Protein AF-A0A3D1GSP2-F1 (afdb_monomer)

Mean predicted aligned error: 6.71 Å

Solvent-accessible surface area (backbone atoms only — not comparable to full-atom values): 8856 Å² total; per-residue (Å²): 108,72,69,61,50,54,49,51,54,48,45,55,70,42,39,66,72,27,74,48,45,24,39,15,31,33,3,26,5,36,16,26,50,73,68,52,8,47,51,33,2,47,43,27,21,71,53,54,56,88,90,63,70,50,90,50,67,70,55,30,52,48,22,52,50,48,29,52,54,52,27,68,74,47,31,8,50,49,32,40,84,40,54,52,24,37,74,33,40,31,66,33,78,42,79,47,59,94,93,47,80,35,73,31,82,30,73,30,32,59,79,67,86,79,85,37,72,48,77,45,97,89,69,51,74,46,79,43,92,72,62,76,67,84,38,72,78,73,70,52,91,63,93,69,86,76,78,77,70,75,68,64,72,80,75,80,131

pLDDT: mean 87.13, std 13.14, range [34.44, 98.0]

Foldseek 3Di:
DVQLVVLVVVCVVCQQQLNQQDVWAKFKFKADPQVVRQVRRVCQRQQDDQVDADPPPVQSVVFVVSQVSSQVPQADGSRDGHGRRYSGYGYDYDHHDPVDMHMDMDTHHPVSDDWEWDADPVRDIDTDPRHCPPDCVVVDPDPDDPDPPVVVVVPDD

Sequence (157 aa):
EGIKRFYLDSLIAFGKRGLACQPAIIGIGLGGTKDACMVLGKRAACLRVVGDENPDPKIAALEREFKELGNSIGMGAMGFVGKSMVIDCHIEVGYCHTGGMQMSVHAFCLSSRRAVARIHADGRVEFRTDPDWFTPYQRRETIDWEDTSWQSHAKSG

Structure (mmCIF, N/CA/C/O backbone):
data_AF-A0A3D1GSP2-F1
#
_entry.id   AF-A0A3D1GSP2-F1
#
loop_
_atom_site.group_PDB
_atom_site.id
_atom_site.type_symbol
_atom_site.label_atom_id
_atom_site.label_alt_id
_atom_site.label_comp_id
_atom_site.label_asym_id
_atom_site.label_entity_id
_atom_site.label_seq_id
_atom_site.pdbx_PDB_ins_code
_atom_site.Cartn_x
_atom_site.Cartn_y
_atom_site.Cartn_z
_atom_site.occupancy
_atom_site.B_iso_or_equiv
_atom_site.auth_seq_id
_atom_site.auth_comp_id
_atom_site.auth_asym_id
_atom_site.auth_atom_id
_atom_site.pdbx_PDB_model_num
ATOM 1 N N . GLU A 1 1 ? -6.999 -1.248 17.312 1.00 83.25 1 GLU A N 1
ATOM 2 C CA . GLU A 1 1 ? -7.009 0.150 17.805 1.00 83.25 1 GLU A CA 1
ATOM 3 C C . GLU A 1 1 ? -5.742 0.958 17.513 1.00 83.25 1 GLU A C 1
ATOM 5 O O . GLU A 1 1 ? -5.807 1.824 16.651 1.00 83.25 1 GLU A O 1
ATOM 10 N N . GLY A 1 2 ? -4.584 0.696 18.140 1.00 91.56 2 GLY A N 1
ATOM 11 C CA . GLY A 1 2 ? -3.394 1.566 17.994 1.00 91.56 2 GLY A CA 1
ATOM 12 C C . GLY A 1 2 ? -2.918 1.803 16.550 1.00 91.56 2 GLY A C 1
ATOM 13 O O . GLY A 1 2 ? -2.669 2.942 16.165 1.00 91.56 2 GLY A O 1
ATOM 14 N N . ILE A 1 3 ? -2.881 0.748 15.730 1.00 93.56 3 ILE A N 1
ATOM 15 C CA . ILE A 1 3 ? -2.490 0.797 14.307 1.00 93.56 3 ILE A CA 1
ATOM 16 C C . ILE A 1 3 ? -3.423 1.722 13.503 1.00 93.56 3 ILE A C 1
ATOM 18 O O . ILE A 1 3 ? -2.963 2.589 12.763 1.00 93.56 3 ILE A O 1
ATOM 22 N N . LYS A 1 4 ? -4.743 1.586 13.690 1.00 94.88 4 LYS A N 1
ATOM 23 C CA . LYS A 1 4 ? -5.756 2.402 12.996 1.00 94.88 4 LYS A CA 1
ATOM 24 C C . LYS A 1 4 ? -5.638 3.874 13.375 1.00 94.88 4 LYS A C 1
ATOM 26 O O . LYS A 1 4 ? -5.708 4.743 12.511 1.00 94.88 4 LYS A O 1
ATOM 31 N N . ARG A 1 5 ? -5.403 4.153 14.661 1.00 95.12 5 ARG A N 1
ATOM 32 C CA . ARG A 1 5 ? -5.187 5.516 15.150 1.00 95.12 5 ARG A CA 1
ATOM 33 C C . ARG A 1 5 ? -3.938 6.143 14.533 1.00 95.12 5 ARG A C 1
ATOM 35 O O . ARG A 1 5 ? -4.027 7.241 14.003 1.00 95.12 5 ARG A O 1
ATOM 42 N N . PHE A 1 6 ? -2.812 5.430 14.528 1.00 95.50 6 PHE A N 1
ATOM 43 C CA . PHE A 1 6 ? -1.579 5.921 13.905 1.00 95.50 6 PHE A CA 1
ATOM 44 C C . PHE A 1 6 ? -1.753 6.209 12.407 1.00 95.50 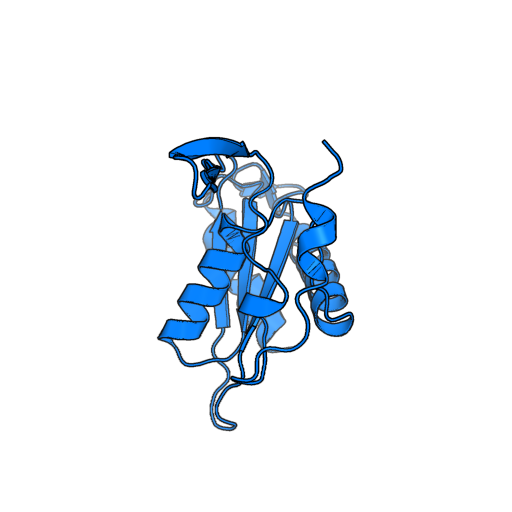6 PHE A C 1
ATOM 46 O O . PHE A 1 6 ? -1.271 7.227 11.908 1.00 95.50 6 PHE A O 1
ATOM 53 N N . TYR A 1 7 ? -2.472 5.341 11.694 1.00 95.88 7 TYR A N 1
ATOM 54 C CA . TYR A 1 7 ? -2.823 5.559 10.293 1.00 95.88 7 TYR A CA 1
ATOM 55 C C . TYR A 1 7 ? -3.655 6.830 10.090 1.00 95.88 7 TYR A C 1
ATOM 57 O O . TYR A 1 7 ? -3.279 7.678 9.283 1.00 95.88 7 TYR A O 1
ATOM 65 N N . LEU A 1 8 ? -4.737 7.000 10.853 1.00 94.50 8 LEU A N 1
ATOM 66 C CA . LEU A 1 8 ? -5.586 8.192 10.799 1.00 94.50 8 LEU A CA 1
ATOM 67 C C . LEU A 1 8 ? -4.811 9.472 11.118 1.00 94.50 8 LEU A C 1
ATOM 69 O O . LEU A 1 8 ? -4.900 10.442 10.368 1.00 94.50 8 LEU A O 1
ATOM 73 N N . ASP A 1 9 ? -4.021 9.463 12.192 1.00 93.75 9 ASP A N 1
ATOM 74 C CA . ASP A 1 9 ? -3.201 10.603 12.603 1.00 93.75 9 ASP A CA 1
ATOM 75 C C . ASP A 1 9 ? -2.205 10.978 11.492 1.00 93.75 9 ASP A C 1
ATOM 77 O O . ASP A 1 9 ? -2.052 12.157 11.157 1.00 93.75 9 ASP A O 1
ATOM 81 N N . SER A 1 10 ? -1.601 9.974 10.845 1.00 92.81 10 SER A N 1
ATOM 82 C CA . SER A 1 10 ? -0.720 10.164 9.689 1.00 92.81 10 SER A CA 1
ATOM 83 C C . SER A 1 10 ? -1.473 10.786 8.510 1.00 92.81 10 SER A C 1
ATOM 85 O O . SER A 1 10 ? -1.039 11.801 7.962 1.00 92.81 10 SER A O 1
ATOM 87 N N . LEU A 1 11 ? -2.634 10.241 8.133 1.00 91.69 11 LEU A N 1
ATOM 88 C CA . LEU A 1 11 ? -3.427 10.791 7.034 1.00 91.69 11 LEU A CA 1
ATOM 89 C C . LEU A 1 11 ? -3.881 12.223 7.312 1.00 91.69 11 LEU A C 1
ATOM 91 O O . LEU A 1 11 ? -3.810 13.060 6.420 1.00 91.69 11 LEU A O 1
ATOM 95 N N . ILE A 1 12 ? -4.303 12.544 8.532 1.00 89.88 12 ILE A N 1
ATOM 96 C CA . ILE A 1 12 ? -4.730 13.898 8.899 1.00 89.88 12 ILE A CA 1
ATOM 97 C C . ILE A 1 12 ? -3.554 14.878 8.834 1.00 89.88 12 ILE A C 1
ATOM 99 O O . ILE A 1 12 ? -3.708 15.986 8.311 1.00 89.88 12 ILE A O 1
ATOM 103 N N . ALA A 1 13 ? -2.378 14.475 9.324 1.00 87.81 13 ALA A N 1
ATOM 104 C CA . ALA A 1 13 ? -1.183 15.315 9.330 1.00 87.81 13 ALA A CA 1
ATOM 105 C C . ALA A 1 13 ? -0.681 15.655 7.914 1.00 87.81 13 ALA A C 1
ATOM 107 O O . ALA A 1 13 ? -0.265 16.793 7.666 1.00 87.81 13 ALA A O 1
ATOM 108 N N . PHE A 1 14 ? -0.735 14.695 6.983 1.00 81.75 14 PHE A N 1
ATOM 109 C CA . PHE A 1 14 ? -0.284 14.878 5.596 1.00 81.75 14 PHE A CA 1
ATOM 110 C C . PHE A 1 14 ? -1.388 15.392 4.658 1.00 81.75 14 PHE A C 1
ATOM 112 O O . PHE A 1 14 ? -1.140 16.256 3.813 1.00 81.75 14 PHE A O 1
ATOM 119 N N . GLY A 1 15 ? -2.611 14.890 4.820 1.00 75.38 15 GLY A N 1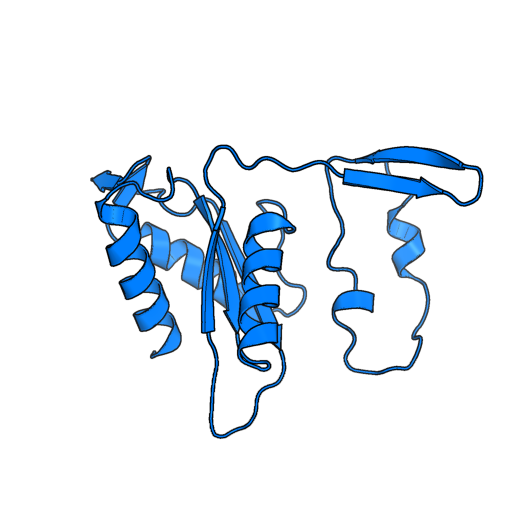
ATOM 120 C CA . GLY A 1 15 ? -3.752 15.123 3.937 1.00 75.38 15 GLY A CA 1
ATOM 121 C C . GLY A 1 15 ? -4.247 16.562 3.949 1.00 75.38 15 GLY A C 1
ATOM 122 O O . GLY A 1 15 ? -4.417 17.145 2.879 1.00 75.38 15 GLY A O 1
ATOM 123 N N . LYS A 1 16 ? -4.370 17.185 5.130 1.00 71.12 16 LYS A N 1
ATOM 124 C CA . LYS A 1 16 ? -4.863 18.573 5.262 1.00 71.12 16 LYS A CA 1
ATOM 125 C C . LYS A 1 16 ? -4.038 19.598 4.485 1.00 71.12 16 LYS A C 1
ATOM 127 O O . LYS A 1 16 ? -4.544 20.654 4.130 1.00 71.12 16 LYS A O 1
ATOM 132 N N . ARG A 1 17 ? -2.758 19.306 4.251 1.00 77.31 17 ARG A N 1
ATOM 133 C CA . ARG A 1 17 ? -1.822 20.208 3.568 1.00 77.31 17 ARG A CA 1
ATOM 134 C C . ARG A 1 17 ? -1.658 19.899 2.076 1.00 77.31 17 ARG A C 1
ATOM 136 O O . ARG A 1 17 ? -0.850 20.549 1.426 1.00 77.31 17 ARG A O 1
ATOM 143 N N . GLY A 1 18 ? -2.352 18.888 1.543 1.00 78.50 18 GLY A N 1
ATOM 144 C CA . GLY A 1 18 ? -2.216 18.485 0.136 1.00 78.50 18 GLY A CA 1
ATOM 145 C C . GLY A 1 18 ? -0.848 17.888 -0.228 1.00 78.50 18 GLY A C 1
ATOM 146 O O . GLY A 1 18 ? -0.516 17.791 -1.407 1.00 78.50 18 GLY A O 1
ATOM 147 N N . LEU A 1 19 ? -0.041 17.484 0.762 1.00 81.44 19 LEU A N 1
ATOM 148 C CA . LEU A 1 19 ? 1.381 17.152 0.573 1.00 81.44 19 LEU A CA 1
ATOM 149 C C . LEU A 1 19 ? 1.629 15.847 -0.194 1.00 81.44 19 LEU A C 1
ATOM 151 O O . LEU A 1 19 ? 2.743 15.615 -0.654 1.00 81.44 19 LEU A O 1
ATOM 155 N N . ALA A 1 20 ? 0.612 14.996 -0.333 1.00 81.38 20 ALA A N 1
ATOM 156 C CA . ALA A 1 20 ? 0.703 13.738 -1.070 1.00 81.38 20 ALA A CA 1
ATOM 157 C C . ALA A 1 20 ? 0.061 13.809 -2.466 1.00 81.38 20 ALA A C 1
ATOM 159 O O . ALA A 1 20 ? -0.018 12.784 -3.142 1.00 81.38 20 ALA A O 1
ATOM 160 N N . CYS A 1 21 ? -0.413 14.990 -2.888 1.00 89.19 21 CYS A N 1
ATOM 161 C CA . CYS A 1 21 ? -1.212 15.194 -4.100 1.00 89.19 21 CYS A CA 1
ATOM 162 C C . CYS A 1 21 ? -2.300 14.117 -4.277 1.00 89.19 21 CYS A C 1
ATOM 164 O O . CYS A 1 21 ? -2.438 13.525 -5.347 1.00 89.19 21 CYS A O 1
ATOM 166 N N . GLN A 1 22 ? -3.006 13.805 -3.188 1.00 87.50 22 GLN A N 1
ATOM 167 C CA . GLN A 1 22 ? -4.058 12.793 -3.165 1.00 87.50 22 GLN A CA 1
ATOM 168 C C . GLN A 1 22 ? -5.148 13.083 -4.223 1.00 87.50 22 GLN A C 1
ATOM 170 O O . GLN A 1 22 ? -5.405 14.262 -4.490 1.00 87.50 22 GLN A O 1
ATOM 175 N N . PRO A 1 23 ? -5.810 12.070 -4.822 1.00 91.75 23 PRO A N 1
ATOM 176 C CA . PRO A 1 23 ? -5.949 10.681 -4.364 1.00 91.75 23 PRO A CA 1
ATOM 177 C C . PRO A 1 23 ? -4.645 9.884 -4.437 1.00 91.75 23 PRO A C 1
ATOM 179 O O . PRO A 1 23 ? -3.994 9.853 -5.478 1.00 91.75 23 PRO A O 1
ATOM 182 N N . ALA A 1 24 ? -4.244 9.272 -3.324 1.00 93.50 24 ALA A N 1
ATOM 183 C CA . ALA A 1 24 ? -2.975 8.551 -3.224 1.00 93.50 24 ALA A CA 1
ATOM 184 C C . ALA A 1 24 ? -3.202 7.061 -2.961 1.00 93.50 24 ALA A C 1
ATOM 186 O O . ALA A 1 24 ? -4.163 6.684 -2.284 1.00 93.50 24 ALA A O 1
ATOM 187 N N . ILE A 1 25 ? -2.298 6.225 -3.475 1.00 95.25 25 ILE A N 1
ATOM 188 C CA . ILE A 1 25 ? -2.187 4.821 -3.063 1.00 95.25 25 ILE A CA 1
ATOM 189 C C . ILE A 1 25 ? -1.429 4.821 -1.742 1.00 95.25 25 ILE A C 1
ATOM 191 O O . ILE A 1 25 ? -0.334 5.386 -1.659 1.00 95.25 25 ILE A O 1
ATOM 195 N N . ILE A 1 26 ? -2.005 4.224 -0.705 1.00 96.75 26 ILE A N 1
ATOM 196 C CA . ILE A 1 26 ? -1.369 4.146 0.605 1.00 96.75 26 ILE A CA 1
ATOM 197 C C . ILE A 1 26 ? -0.784 2.752 0.797 1.00 96.75 26 ILE A C 1
ATOM 199 O O . ILE A 1 26 ? -1.493 1.758 0.733 1.00 96.75 26 ILE A O 1
ATOM 203 N N . GLY A 1 27 ? 0.521 2.681 1.035 1.00 97.12 27 GLY A N 1
ATOM 204 C CA . GLY A 1 27 ? 1.204 1.455 1.424 1.00 97.12 27 GLY A CA 1
ATOM 205 C C . GLY A 1 27 ? 1.539 1.463 2.903 1.00 97.12 27 GLY A C 1
ATOM 206 O O . GLY A 1 27 ? 2.016 2.472 3.430 1.00 97.12 27 GLY A O 1
ATOM 207 N N . ILE A 1 28 ? 1.316 0.333 3.561 1.00 98.00 28 ILE A N 1
ATOM 208 C CA . ILE A 1 28 ? 1.569 0.157 4.985 1.00 98.00 28 ILE A CA 1
ATOM 209 C C . ILE A 1 28 ? 2.476 -1.050 5.179 1.00 98.00 28 ILE A C 1
ATOM 211 O O . ILE A 1 28 ? 2.192 -2.140 4.686 1.00 98.00 28 ILE A O 1
ATOM 215 N N . GLY A 1 29 ? 3.572 -0.847 5.900 1.00 97.00 29 GLY A N 1
ATOM 216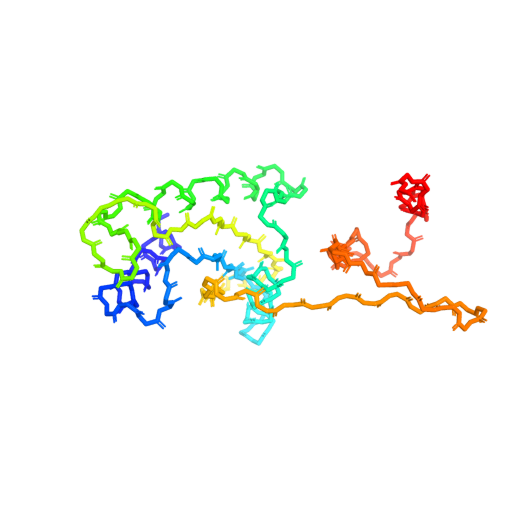 C CA . GLY A 1 29 ? 4.386 -1.940 6.417 1.00 97.00 29 GLY A CA 1
ATOM 217 C C . GLY A 1 29 ? 4.000 -2.207 7.862 1.00 97.00 29 GLY A C 1
ATOM 218 O O . GLY A 1 29 ? 3.916 -1.257 8.641 1.00 97.00 29 GLY A O 1
ATOM 219 N N . LEU A 1 30 ? 3.776 -3.470 8.229 1.00 95.75 30 LEU A N 1
ATOM 220 C CA . LEU A 1 30 ? 3.486 -3.876 9.608 1.00 95.75 30 LEU A CA 1
ATOM 221 C C . LEU A 1 30 ? 4.464 -4.953 10.078 1.00 95.75 30 LEU A C 1
ATOM 223 O O . LEU A 1 30 ? 4.625 -5.985 9.435 1.00 95.75 30 LEU A O 1
ATOM 227 N N . GLY A 1 31 ? 5.089 -4.722 11.230 1.00 94.50 31 GLY A N 1
ATOM 228 C CA . GLY A 1 31 ? 6.074 -5.630 11.810 1.00 94.50 31 GLY A CA 1
ATOM 229 C C . GLY A 1 31 ? 7.430 -5.594 11.096 1.00 94.50 31 GLY A C 1
ATOM 230 O O . GLY A 1 31 ? 7.810 -4.577 10.513 1.00 94.50 31 GLY A O 1
ATOM 231 N N . GLY A 1 32 ? 8.188 -6.688 11.182 1.00 92.69 32 GLY A N 1
ATOM 232 C CA . GLY A 1 32 ? 9.599 -6.725 10.796 1.00 92.69 32 GLY A CA 1
ATOM 233 C C . GLY A 1 32 ? 10.518 -5.997 11.781 1.00 92.69 32 GLY A C 1
ATOM 234 O O . GLY A 1 32 ? 10.159 -5.672 12.910 1.00 92.69 32 GLY A O 1
ATOM 235 N N . THR A 1 33 ? 11.741 -5.720 11.346 1.00 94.19 33 THR A N 1
ATOM 236 C CA . THR A 1 33 ? 12.605 -4.710 11.968 1.00 94.19 33 THR A CA 1
ATOM 237 C C . THR A 1 33 ? 12.205 -3.313 11.483 1.00 94.19 33 THR A C 1
ATOM 239 O O . THR A 1 33 ? 11.416 -3.163 10.552 1.00 94.19 33 THR A O 1
ATOM 242 N N . LYS A 1 34 ? 12.729 -2.248 12.103 1.00 93.81 34 LYS A N 1
ATOM 243 C CA . LYS A 1 34 ? 12.374 -0.864 11.723 1.00 93.81 34 LYS A CA 1
ATOM 244 C C . LYS A 1 34 ? 12.663 -0.576 10.247 1.00 93.81 34 LYS A C 1
ATOM 246 O O . LYS A 1 34 ? 11.843 0.025 9.567 1.00 93.81 34 LYS A O 1
ATOM 251 N N . ASP A 1 35 ? 13.811 -1.019 9.760 1.00 95.56 35 ASP A N 1
ATOM 252 C CA . ASP A 1 35 ? 14.229 -0.920 8.365 1.00 95.56 35 ASP A CA 1
ATOM 253 C C . ASP A 1 35 ? 13.347 -1.772 7.440 1.00 95.56 35 ASP A C 1
ATOM 255 O O . ASP A 1 35 ? 12.828 -1.250 6.450 1.00 95.56 35 ASP A O 1
ATOM 259 N N . ALA A 1 36 ? 13.086 -3.035 7.795 1.00 93.75 36 ALA A N 1
ATOM 260 C CA . ALA A 1 36 ? 12.220 -3.911 7.009 1.00 93.75 36 ALA A CA 1
ATOM 261 C C . ALA A 1 36 ? 10.797 -3.348 6.897 1.00 93.75 36 ALA A C 1
ATOM 263 O O . ALA A 1 36 ? 10.234 -3.317 5.807 1.00 93.75 36 ALA A O 1
ATOM 264 N N . CYS A 1 37 ? 10.246 -2.818 7.990 1.00 96.25 37 CYS A N 1
ATOM 265 C CA . CYS A 1 37 ? 8.931 -2.184 8.030 1.00 96.25 37 CYS A CA 1
ATOM 266 C C . CYS A 1 37 ? 8.799 -1.040 7.011 1.00 96.25 37 CYS A C 1
ATOM 268 O O . CYS A 1 37 ? 7.803 -0.936 6.291 1.00 96.25 37 CYS A O 1
ATOM 270 N N . MET A 1 38 ? 9.821 -0.186 6.911 1.00 97.12 38 MET A N 1
ATOM 271 C CA . MET A 1 38 ? 9.836 0.923 5.951 1.00 97.12 38 MET A CA 1
ATOM 272 C C . MET A 1 38 ? 9.931 0.415 4.508 1.00 97.12 38 MET A C 1
ATOM 274 O O . MET A 1 38 ? 9.286 0.957 3.609 1.00 97.12 38 MET A O 1
ATOM 278 N N . VAL A 1 39 ? 10.707 -0.647 4.273 1.00 95.81 39 VAL A N 1
ATOM 279 C CA . VAL A 1 39 ? 10.809 -1.279 2.951 1.00 95.81 39 VAL A CA 1
ATOM 280 C C . VAL A 1 39 ? 9.477 -1.908 2.546 1.00 95.81 39 VAL A C 1
ATOM 282 O O . VAL A 1 39 ? 9.023 -1.673 1.427 1.00 95.81 39 VAL A O 1
ATOM 285 N N . LEU A 1 40 ? 8.833 -2.659 3.442 1.00 95.19 40 LEU A N 1
ATOM 286 C CA . LEU A 1 40 ? 7.531 -3.288 3.208 1.00 95.19 40 LEU A CA 1
ATOM 287 C C . LEU A 1 40 ? 6.479 -2.246 2.825 1.00 95.19 40 LEU A C 1
ATOM 289 O O . LEU A 1 40 ? 5.872 -2.362 1.764 1.00 95.19 40 LEU A O 1
ATOM 293 N N . GLY A 1 41 ? 6.336 -1.176 3.612 1.00 96.69 41 GLY A N 1
ATOM 294 C CA . GLY A 1 41 ? 5.357 -0.124 3.329 1.00 96.69 41 GLY A CA 1
ATOM 295 C C . GLY A 1 41 ? 5.640 0.631 2.030 1.00 96.69 41 GLY A C 1
ATOM 296 O O . GLY A 1 41 ? 4.725 0.899 1.249 1.00 96.69 41 GLY A O 1
ATOM 297 N N . LYS A 1 42 ? 6.914 0.919 1.733 1.00 95.44 42 LYS A N 1
ATOM 298 C CA . LYS A 1 42 ? 7.301 1.544 0.462 1.00 95.44 42 LYS A CA 1
ATOM 299 C C . LYS A 1 42 ? 6.984 0.646 -0.733 1.00 95.44 42 LYS A C 1
ATOM 301 O O . LYS A 1 42 ? 6.495 1.142 -1.750 1.00 95.44 42 LYS A O 1
ATOM 306 N N . ARG A 1 43 ? 7.260 -0.657 -0.624 1.00 94.19 43 ARG A N 1
ATOM 307 C CA . ARG A 1 43 ? 6.935 -1.633 -1.668 1.00 94.19 43 ARG A CA 1
ATOM 308 C C . ARG A 1 43 ? 5.422 -1.763 -1.833 1.00 94.19 43 ARG A C 1
ATOM 310 O O . ARG A 1 43 ? 4.955 -1.690 -2.961 1.00 94.19 43 ARG A O 1
ATOM 317 N N . ALA A 1 44 ? 4.667 -1.853 -0.740 1.00 95.25 44 ALA A N 1
ATOM 318 C CA . ALA A 1 44 ? 3.207 -1.900 -0.771 1.00 95.25 44 ALA A CA 1
ATOM 319 C C . ALA A 1 44 ? 2.621 -0.695 -1.528 1.00 95.25 44 ALA A C 1
ATOM 321 O O . ALA A 1 44 ? 1.774 -0.867 -2.395 1.00 95.25 44 ALA A O 1
ATOM 322 N N . ALA A 1 45 ? 3.138 0.516 -1.281 1.00 94.75 45 ALA A N 1
ATOM 323 C CA . ALA A 1 45 ? 2.655 1.734 -1.937 1.00 94.75 45 ALA A CA 1
ATOM 324 C C . ALA A 1 45 ? 3.012 1.810 -3.431 1.00 94.75 45 ALA A C 1
ATOM 326 O O . ALA A 1 45 ? 2.222 2.299 -4.233 1.00 94.75 45 ALA A O 1
ATOM 327 N N . CYS A 1 46 ? 4.238 1.423 -3.800 1.00 92.69 46 CYS A N 1
ATOM 328 C CA . CYS A 1 46 ? 4.783 1.697 -5.135 1.00 92.69 46 CYS A CA 1
ATOM 329 C C . CYS A 1 46 ? 4.706 0.513 -6.106 1.00 92.69 46 CYS A C 1
ATOM 331 O O . CYS A 1 46 ? 4.708 0.729 -7.319 1.00 92.69 46 CYS A O 1
ATOM 333 N N . LEU A 1 47 ? 4.704 -0.717 -5.593 1.00 91.00 47 LEU A N 1
ATOM 334 C CA . LEU A 1 47 ? 4.854 -1.931 -6.395 1.00 91.00 47 LEU A CA 1
ATOM 335 C C . LEU A 1 47 ? 3.532 -2.686 -6.587 1.00 91.00 47 LEU A C 1
ATOM 337 O O . LEU A 1 47 ? 3.403 -3.378 -7.594 1.00 91.00 47 LEU A O 1
ATOM 341 N N . ARG A 1 48 ? 2.548 -2.539 -5.689 1.00 91.38 48 ARG A N 1
ATOM 342 C CA . ARG A 1 48 ? 1.201 -3.107 -5.889 1.00 91.38 48 ARG A CA 1
ATOM 343 C C . ARG A 1 48 ? 0.369 -2.217 -6.805 1.00 91.38 48 ARG A C 1
ATOM 345 O O . ARG A 1 48 ? 0.608 -1.012 -6.929 1.00 91.38 48 ARG A O 1
ATOM 352 N N . VAL A 1 49 ? -0.529 -2.835 -7.565 1.00 91.19 49 VAL A N 1
ATOM 353 C CA . VAL A 1 49 ? -1.426 -2.125 -8.486 1.00 91.19 49 VAL A CA 1
ATOM 354 C C . VAL A 1 49 ? -2.754 -1.855 -7.794 1.00 91.19 49 VAL A C 1
ATOM 356 O O . VAL A 1 49 ? -3.175 -2.637 -6.953 1.00 91.19 49 VAL A O 1
ATOM 359 N N . VAL A 1 50 ? -3.430 -0.767 -8.163 1.00 92.94 50 V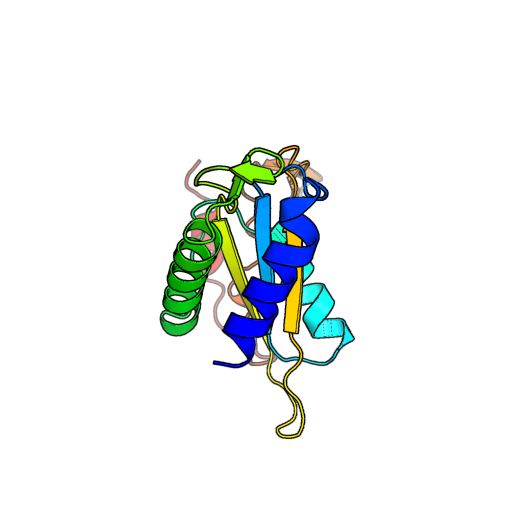AL A N 1
ATOM 360 C CA . VAL A 1 50 ? -4.784 -0.510 -7.657 1.00 92.94 50 VAL A CA 1
ATOM 361 C C . VAL A 1 50 ? -5.688 -1.691 -8.021 1.00 92.94 50 VAL A C 1
ATOM 363 O O . VAL A 1 50 ? -5.716 -2.101 -9.181 1.00 92.94 50 VAL A O 1
ATOM 366 N N . GLY A 1 51 ? -6.414 -2.214 -7.037 1.00 91.88 51 GLY A N 1
ATOM 367 C CA . GLY A 1 51 ? -7.251 -3.407 -7.145 1.00 91.88 51 GLY A CA 1
ATOM 368 C C . GLY A 1 51 ? -6.557 -4.714 -6.751 1.00 91.88 51 GLY A C 1
ATOM 369 O O . GLY A 1 51 ? -7.224 -5.741 -6.701 1.00 91.88 51 GLY A O 1
ATOM 370 N N . ASP A 1 52 ? -5.254 -4.694 -6.462 1.00 91.62 52 ASP A N 1
ATOM 371 C CA . ASP A 1 52 ? -4.524 -5.857 -5.952 1.00 91.62 52 ASP A CA 1
ATOM 372 C C . ASP A 1 52 ? -4.835 -6.085 -4.467 1.00 91.62 52 ASP A C 1
ATOM 374 O O . ASP A 1 52 ? -4.594 -5.199 -3.643 1.00 91.62 52 ASP A O 1
ATOM 378 N N . GLU A 1 53 ? -5.307 -7.277 -4.106 1.00 91.56 53 GLU A N 1
ATOM 379 C CA . GLU A 1 53 ? -5.601 -7.674 -2.721 1.00 91.56 53 GLU A CA 1
ATOM 380 C C . GLU A 1 53 ? -4.523 -8.617 -2.171 1.00 91.56 53 GLU A C 1
ATOM 382 O O . GLU A 1 53 ? -3.929 -9.416 -2.897 1.00 91.56 53 GLU A O 1
ATOM 387 N N . ASN A 1 54 ? -4.251 -8.530 -0.866 1.00 92.94 54 ASN A N 1
ATOM 388 C CA . ASN A 1 54 ? -3.283 -9.421 -0.235 1.00 92.94 54 ASN A CA 1
ATOM 389 C C . ASN A 1 54 ? -3.789 -10.883 -0.276 1.00 92.94 54 ASN A C 1
ATOM 391 O O . ASN A 1 54 ? -4.966 -11.120 0.001 1.00 92.94 54 ASN A O 1
ATOM 395 N N . PRO A 1 55 ? -2.931 -11.882 -0.567 1.00 90.56 55 PRO A N 1
ATOM 396 C CA . PRO A 1 55 ? -3.345 -13.286 -0.561 1.00 90.56 55 PRO A CA 1
ATOM 397 C C . PRO A 1 55 ? -3.794 -13.801 0.817 1.00 90.56 55 PRO A C 1
ATOM 399 O O . PRO A 1 55 ? -4.568 -14.754 0.869 1.00 90.56 55 PRO A O 1
ATOM 402 N N . ASP A 1 56 ? -3.344 -13.201 1.928 1.00 91.44 56 ASP A N 1
ATOM 403 C CA . ASP A 1 56 ? -3.869 -13.508 3.263 1.00 91.44 56 ASP A CA 1
ATOM 404 C C . ASP A 1 56 ? -5.231 -12.809 3.468 1.00 91.44 56 ASP A C 1
ATOM 406 O O . ASP A 1 56 ? -5.287 -11.571 3.532 1.00 91.44 56 ASP A O 1
ATOM 410 N N . PRO A 1 57 ? -6.335 -13.562 3.663 1.00 94.31 57 PRO A N 1
ATOM 411 C CA . PRO A 1 57 ? -7.670 -12.992 3.834 1.00 94.31 57 PRO A CA 1
ATOM 412 C C . PRO A 1 57 ? -7.798 -12.011 5.005 1.00 94.31 57 PRO A C 1
ATOM 414 O O . PRO A 1 57 ? -8.620 -11.093 4.951 1.00 94.31 57 PRO A O 1
ATOM 417 N N . LYS A 1 58 ? -7.007 -12.181 6.074 1.00 94.56 58 LYS A N 1
ATOM 418 C CA . LYS A 1 58 ? -7.021 -11.272 7.232 1.00 94.56 58 LYS A CA 1
ATOM 419 C C . LYS A 1 58 ? -6.395 -9.930 6.880 1.00 94.56 58 LYS A C 1
ATOM 421 O O . LYS A 1 58 ? -6.901 -8.892 7.305 1.00 94.56 58 LYS A O 1
ATOM 426 N N . ILE A 1 59 ? -5.320 -9.947 6.095 1.00 95.00 59 ILE A N 1
ATOM 427 C CA . ILE A 1 59 ? -4.646 -8.728 5.645 1.00 95.00 59 ILE A CA 1
ATOM 428 C C . ILE A 1 59 ? -5.485 -8.025 4.579 1.00 95.00 59 ILE A C 1
ATOM 430 O O . ILE A 1 59 ? -5.675 -6.817 4.680 1.00 95.00 59 ILE A O 1
ATOM 434 N N . ALA A 1 60 ? -6.088 -8.760 3.642 1.00 96.19 60 ALA A N 1
ATOM 435 C CA . ALA A 1 60 ? -7.016 -8.191 2.661 1.00 96.19 60 ALA A CA 1
ATOM 436 C C . ALA A 1 60 ? -8.237 -7.525 3.322 1.00 96.19 60 ALA A C 1
ATOM 438 O O . ALA A 1 60 ? -8.674 -6.447 2.919 1.00 96.19 60 ALA A O 1
ATOM 439 N N . ALA A 1 61 ? -8.785 -8.126 4.384 1.00 97.44 61 ALA A N 1
ATOM 440 C CA . ALA A 1 61 ? -9.851 -7.494 5.160 1.00 97.44 61 ALA A CA 1
ATOM 441 C C . ALA A 1 61 ? -9.393 -6.172 5.800 1.00 97.44 61 ALA A C 1
ATOM 443 O O . ALA A 1 61 ? -10.140 -5.193 5.787 1.00 97.44 61 ALA A O 1
ATOM 444 N N . LEU A 1 62 ? -8.157 -6.127 6.306 1.00 96.56 62 LEU A N 1
ATOM 445 C CA . LEU A 1 62 ? -7.564 -4.921 6.879 1.00 96.56 62 LEU A CA 1
ATOM 446 C C . LEU A 1 62 ? -7.294 -3.844 5.814 1.00 96.56 62 LEU A C 1
ATOM 448 O O . LEU A 1 62 ? -7.522 -2.668 6.074 1.00 96.56 62 LEU A O 1
ATOM 452 N N . GLU A 1 63 ? -6.862 -4.226 4.610 1.00 97.75 63 GLU A N 1
ATOM 453 C CA . GLU A 1 63 ? -6.690 -3.322 3.461 1.00 97.75 63 GLU A CA 1
ATOM 454 C C . GLU A 1 63 ? -7.996 -2.601 3.116 1.00 97.75 63 GLU A C 1
ATOM 456 O O . GLU A 1 63 ? -8.025 -1.368 3.023 1.00 97.75 63 GLU A O 1
ATOM 461 N N . ARG A 1 64 ? -9.095 -3.360 3.004 1.00 97.69 64 ARG A N 1
ATOM 462 C CA . ARG A 1 64 ? -10.435 -2.812 2.749 1.00 97.69 64 ARG A CA 1
ATOM 463 C C . ARG A 1 64 ? -10.878 -1.867 3.858 1.00 97.69 64 ARG A C 1
ATOM 465 O O . ARG A 1 64 ? -11.280 -0.740 3.575 1.00 97.69 64 ARG A O 1
ATOM 472 N N . GLU A 1 65 ? -10.724 -2.285 5.111 1.00 97.00 65 GLU A N 1
ATOM 473 C CA . GLU A 1 65 ? -11.072 -1.453 6.261 1.00 97.00 65 GLU A CA 1
ATOM 474 C C . GLU A 1 65 ? -10.277 -0.136 6.278 1.00 97.00 65 GLU A C 1
ATOM 476 O O . GLU A 1 65 ? -10.839 0.934 6.508 1.00 97.00 65 GLU A O 1
ATOM 481 N N . PHE A 1 66 ? -8.972 -0.177 6.003 1.00 96.88 66 PHE A N 1
ATOM 482 C CA . PHE A 1 66 ? -8.132 1.022 6.005 1.00 96.88 66 PHE A CA 1
ATOM 483 C C . PHE A 1 66 ? -8.469 1.958 4.847 1.00 96.88 66 PHE A C 1
ATOM 485 O O . PHE A 1 66 ? -8.480 3.175 5.028 1.00 96.88 66 PHE A O 1
ATOM 492 N N . LYS A 1 67 ? -8.802 1.412 3.674 1.00 96.81 67 LYS A N 1
ATOM 493 C CA . LYS A 1 67 ? -9.287 2.195 2.534 1.00 96.81 67 LYS A CA 1
ATOM 494 C C . LYS A 1 67 ? -10.592 2.922 2.854 1.00 96.81 67 LYS A C 1
ATOM 496 O O . LYS A 1 67 ? -10.732 4.098 2.512 1.00 96.81 67 LYS A O 1
ATOM 501 N N . GLU A 1 68 ? -11.540 2.248 3.500 1.00 96.56 68 GLU A N 1
ATOM 502 C CA . GLU A 1 68 ? -12.798 2.860 3.942 1.00 96.56 68 GLU A CA 1
ATOM 503 C C . GLU A 1 68 ? -12.537 3.953 4.979 1.00 96.56 68 GLU A C 1
ATOM 505 O O . GLU A 1 68 ? -12.983 5.090 4.813 1.00 96.56 68 GLU A O 1
ATOM 510 N N . LEU A 1 69 ? -11.724 3.639 5.989 1.00 95.19 69 LEU A N 1
ATOM 511 C CA . LEU A 1 69 ? -11.362 4.551 7.066 1.00 95.19 69 LEU A CA 1
ATOM 512 C C . LEU A 1 69 ? -10.648 5.807 6.546 1.00 95.19 69 LEU A C 1
ATOM 514 O O . LEU A 1 69 ? -10.975 6.926 6.933 1.00 95.19 69 LEU A O 1
ATOM 518 N N . GLY A 1 70 ? -9.700 5.651 5.622 1.00 93.38 70 GLY A N 1
ATOM 519 C CA . GLY A 1 70 ? -8.987 6.770 5.007 1.00 93.38 70 GLY A CA 1
ATOM 520 C C . GLY A 1 70 ? -9.880 7.667 4.147 1.00 93.38 70 GLY A C 1
ATOM 521 O O . GLY A 1 70 ? -9.560 8.835 3.940 1.00 93.38 70 GLY A O 1
ATOM 522 N N . ASN A 1 71 ? -11.021 7.159 3.680 1.00 94.38 71 ASN A N 1
ATOM 523 C CA . ASN A 1 71 ? -12.002 7.926 2.915 1.00 94.38 71 ASN A CA 1
ATOM 524 C C . ASN A 1 71 ? -13.161 8.472 3.764 1.00 94.38 71 ASN A C 1
ATOM 526 O O . ASN A 1 71 ? -13.903 9.326 3.277 1.00 94.38 71 ASN A O 1
ATOM 530 N N . SER A 1 72 ? -13.302 8.045 5.023 1.00 93.31 72 SER A N 1
ATOM 531 C CA . SER A 1 72 ? -14.342 8.528 5.941 1.00 93.31 72 SER A CA 1
ATOM 532 C C . SER A 1 72 ? -13.945 9.788 6.724 1.00 93.31 72 SER A C 1
ATOM 534 O O . SER A 1 72 ? -14.779 10.371 7.409 1.00 93.31 72 SER A O 1
ATOM 536 N N . ILE A 1 73 ? -12.691 10.241 6.624 1.00 90.06 73 ILE A N 1
ATOM 537 C CA . ILE A 1 73 ? -12.151 11.396 7.375 1.00 90.06 73 ILE A CA 1
ATOM 538 C C . ILE A 1 73 ? -12.555 12.777 6.832 1.00 90.06 73 ILE A C 1
ATOM 540 O O . ILE A 1 73 ? -12.112 13.795 7.362 1.00 90.06 73 ILE A O 1
ATOM 544 N N . GLY A 1 74 ? -13.370 12.840 5.774 1.00 88.56 74 GLY A N 1
ATOM 545 C CA . GLY A 1 74 ? -13.856 14.104 5.203 1.00 88.56 74 GLY A CA 1
ATOM 546 C C . GLY A 1 74 ? -12.824 14.878 4.371 1.00 88.56 74 GLY A C 1
ATOM 547 O O . GLY A 1 74 ? -13.028 16.060 4.086 1.00 88.56 74 GLY A O 1
ATOM 548 N N . MET A 1 75 ? -11.728 14.224 3.969 1.00 89.12 75 MET A N 1
ATOM 549 C CA . MET A 1 75 ? -10.746 14.765 3.027 1.00 89.12 75 MET A CA 1
ATOM 550 C C . MET A 1 75 ? -10.887 14.104 1.652 1.00 89.12 75 MET A C 1
ATOM 552 O O . MET A 1 75 ? -11.019 12.886 1.531 1.00 89.12 75 MET A O 1
ATOM 556 N N . GLY A 1 76 ? -10.831 14.926 0.610 1.00 88.06 76 GLY A N 1
ATOM 557 C CA . GLY A 1 76 ? -10.835 14.528 -0.791 1.00 88.06 76 GLY A CA 1
ATOM 558 C C . GLY A 1 76 ? -9.529 14.879 -1.503 1.00 88.06 76 GLY A C 1
ATOM 559 O O . GLY A 1 76 ? -8.462 15.008 -0.892 1.00 88.06 76 GLY A O 1
ATOM 560 N N . ALA A 1 77 ? -9.621 15.034 -2.823 1.00 89.12 77 ALA A N 1
ATOM 561 C CA . ALA A 1 77 ? -8.482 15.350 -3.680 1.00 89.12 77 ALA A CA 1
ATOM 562 C C . ALA A 1 77 ? -7.749 16.618 -3.215 1.00 89.12 77 ALA A C 1
ATOM 564 O O . ALA A 1 77 ? -8.374 17.579 -2.774 1.00 89.12 77 ALA A O 1
ATOM 565 N N . MET A 1 78 ? -6.417 16.608 -3.285 1.00 89.12 78 MET A N 1
ATOM 566 C CA . MET A 1 78 ? -5.516 17.696 -2.873 1.00 89.12 78 MET A CA 1
ATOM 567 C C . MET A 1 78 ? -5.734 18.255 -1.451 1.00 89.12 78 MET A C 1
ATOM 569 O O . MET A 1 78 ? -5.124 19.257 -1.093 1.00 89.12 78 MET A O 1
ATOM 573 N N . GLY A 1 79 ? -6.551 17.602 -0.616 1.00 85.56 79 GLY A N 1
ATOM 574 C CA . GLY A 1 79 ? -6.842 18.034 0.755 1.00 85.56 79 GLY A CA 1
ATOM 575 C C . GLY A 1 79 ? -8.090 18.906 0.865 1.00 85.56 79 GLY A C 1
ATOM 576 O O . GLY A 1 79 ? -8.376 19.418 1.944 1.00 85.56 79 GLY A O 1
ATOM 577 N N . PHE A 1 80 ? -8.849 19.056 -0.224 1.00 88.19 80 PHE A N 1
ATOM 578 C CA . PHE A 1 80 ? -10.159 19.696 -0.189 1.00 88.19 80 PHE A CA 1
ATOM 579 C C . PHE A 1 80 ? -11.152 18.885 0.644 1.00 88.19 80 PHE A C 1
ATOM 581 O O . PHE A 1 80 ? -11.009 17.674 0.813 1.00 88.19 80 PHE A O 1
ATOM 588 N N . VAL A 1 81 ? -12.184 19.557 1.152 1.00 88.69 81 VAL A N 1
ATOM 589 C CA . VAL A 1 81 ? -13.280 18.900 1.871 1.00 88.69 81 VAL A CA 1
ATOM 590 C C . VAL A 1 81 ? -14.001 17.952 0.916 1.00 88.69 81 VAL A C 1
ATOM 592 O O . VAL A 1 81 ? -14.416 18.356 -0.169 1.00 88.69 81 VAL A O 1
ATOM 595 N N . GLY A 1 82 ? -14.150 16.689 1.307 1.00 88.75 82 GLY A N 1
ATOM 596 C CA . GLY A 1 82 ? -14.815 15.698 0.470 1.00 88.75 82 GLY A CA 1
ATOM 597 C C . GLY A 1 82 ? -14.523 14.261 0.876 1.00 88.75 82 GLY A C 1
ATOM 598 O O . GLY A 1 82 ? -14.195 13.968 2.020 1.00 88.75 82 GLY A O 1
ATOM 599 N N . LYS A 1 83 ? -14.656 13.362 -0.094 1.00 86.38 83 LYS A N 1
ATOM 600 C CA . LYS A 1 83 ? -14.291 11.944 -0.002 1.00 86.38 83 LYS A CA 1
ATOM 601 C C . LYS A 1 83 ? -13.297 11.620 -1.119 1.00 86.38 83 LYS A C 1
ATOM 603 O O . LYS A 1 83 ? -13.142 12.432 -2.031 1.00 86.38 83 LYS A O 1
ATOM 608 N N . SER A 1 84 ? -12.652 10.456 -1.061 1.00 88.88 84 SER A N 1
ATOM 609 C CA . SER A 1 84 ? -11.671 9.989 -2.062 1.00 88.88 84 SER A CA 1
ATOM 610 C C . SER A 1 84 ? -10.245 10.534 -1.885 1.00 88.88 84 SER A C 1
ATOM 612 O O . SER A 1 84 ? -9.571 10.867 -2.857 1.00 88.88 84 SER A O 1
ATOM 614 N N . MET A 1 85 ? -9.757 10.596 -0.644 1.00 92.12 85 MET A N 1
ATOM 615 C CA . MET A 1 85 ? -8.333 10.816 -0.358 1.00 92.12 85 MET A CA 1
ATOM 616 C C . MET A 1 85 ? -7.476 9.581 -0.686 1.00 92.12 85 MET A C 1
ATOM 618 O O . MET A 1 85 ? -6.343 9.717 -1.151 1.00 92.12 85 MET A O 1
ATOM 622 N N . VAL A 1 86 ? -7.997 8.379 -0.442 1.00 94.75 86 VAL A N 1
ATOM 623 C CA . VAL A 1 86 ? -7.261 7.118 -0.599 1.00 94.75 86 VAL A CA 1
ATOM 624 C C . VAL A 1 86 ? -7.841 6.361 -1.785 1.00 94.75 86 VAL A C 1
ATOM 626 O O . VAL A 1 86 ? -8.989 5.919 -1.731 1.00 94.75 86 VAL A O 1
ATOM 629 N N . ILE A 1 87 ? -7.064 6.224 -2.863 1.00 94.81 87 ILE A N 1
ATOM 630 C CA . ILE A 1 87 ? -7.510 5.467 -4.044 1.00 94.81 87 ILE A CA 1
ATOM 631 C C . ILE A 1 87 ? -7.464 3.963 -3.771 1.00 94.81 87 ILE A C 1
ATOM 633 O O . ILE A 1 87 ? -8.385 3.232 -4.136 1.00 94.81 87 ILE A O 1
ATOM 637 N N . ASP A 1 88 ? -6.418 3.525 -3.070 1.00 95.69 88 ASP A N 1
ATOM 638 C CA . ASP A 1 88 ? -6.268 2.159 -2.599 1.00 95.69 88 ASP A CA 1
ATOM 639 C C . ASP A 1 88 ? -5.331 2.072 -1.398 1.00 95.69 88 ASP A C 1
ATOM 641 O O . ASP A 1 88 ? -4.521 2.978 -1.175 1.00 95.69 88 ASP A O 1
ATOM 645 N N . CYS A 1 89 ? -5.457 0.993 -0.628 1.00 97.38 89 CYS A N 1
ATOM 646 C CA . CYS A 1 89 ? -4.608 0.722 0.525 1.00 97.38 89 CYS A CA 1
ATOM 647 C C . CYS A 1 89 ? -4.028 -0.688 0.427 1.00 97.38 89 CYS A C 1
ATOM 649 O O . CYS A 1 89 ? -4.781 -1.653 0.372 1.00 97.38 89 CYS A O 1
ATOM 651 N N . HIS A 1 90 ? -2.703 -0.803 0.459 1.00 97.31 90 HIS A N 1
ATOM 652 C CA . HIS A 1 90 ? -1.999 -2.081 0.440 1.00 97.31 90 HIS A CA 1
ATOM 653 C C . HIS A 1 90 ? -1.184 -2.256 1.717 1.00 97.31 90 HIS A C 1
ATOM 655 O O . HIS A 1 90 ? -0.515 -1.324 2.173 1.00 97.31 90 HIS A O 1
ATOM 661 N N . ILE A 1 91 ? -1.218 -3.454 2.284 1.00 96.56 91 ILE A N 1
ATOM 662 C CA . ILE A 1 91 ? -0.542 -3.805 3.526 1.00 96.56 91 ILE A CA 1
ATOM 663 C C . ILE A 1 91 ? 0.377 -4.992 3.256 1.00 96.56 91 ILE A C 1
ATOM 665 O O . ILE A 1 91 ? -0.044 -6.025 2.737 1.00 96.56 91 ILE A O 1
ATOM 669 N N . GLU A 1 92 ? 1.637 -4.846 3.650 1.00 94.50 92 GLU A N 1
ATOM 670 C CA . GLU A 1 92 ? 2.601 -5.940 3.682 1.00 94.50 92 GLU A CA 1
ATOM 671 C C . GLU A 1 92 ? 3.116 -6.123 5.105 1.00 94.50 92 GLU A C 1
ATOM 673 O O . GLU A 1 92 ? 3.385 -5.157 5.829 1.00 94.50 92 GLU A O 1
ATOM 678 N N . VAL A 1 93 ? 3.228 -7.383 5.508 1.00 93.25 93 VAL A N 1
ATOM 679 C CA . VAL A 1 93 ? 3.493 -7.765 6.891 1.00 93.25 93 VAL A CA 1
ATOM 680 C C . VAL A 1 93 ? 4.803 -8.530 7.003 1.00 93.25 93 VAL A C 1
ATOM 682 O O . VAL A 1 93 ? 5.208 -9.240 6.087 1.00 93.25 93 VAL A O 1
ATOM 685 N N . GLY A 1 94 ? 5.470 -8.383 8.140 1.00 91.31 94 GLY A N 1
ATOM 686 C CA . GLY A 1 94 ? 6.630 -9.180 8.509 1.00 91.31 94 GLY A CA 1
ATOM 687 C C . GLY A 1 94 ? 6.573 -9.556 9.982 1.00 91.31 94 GLY A C 1
ATOM 688 O O . GLY A 1 94 ? 6.056 -8.801 10.808 1.00 91.31 94 GLY A O 1
ATOM 689 N N . TYR A 1 95 ? 7.132 -10.710 10.335 1.00 90.94 95 TYR A N 1
ATOM 690 C CA . TYR A 1 95 ? 7.251 -11.108 11.736 1.00 90.94 95 TYR A CA 1
ATOM 691 C C . TYR A 1 95 ? 8.079 -10.089 12.520 1.00 90.94 95 TYR A C 1
ATOM 693 O O . TYR A 1 95 ? 9.097 -9.594 12.037 1.00 90.94 95 TYR A O 1
ATOM 701 N N . CYS A 1 96 ? 7.648 -9.765 13.734 1.00 91.62 96 CYS A N 1
ATOM 702 C CA . CYS A 1 96 ? 8.344 -8.823 14.601 1.00 91.62 96 CYS A CA 1
ATOM 703 C C . CYS A 1 96 ? 8.558 -9.408 15.997 1.00 91.62 96 CYS A C 1
ATOM 705 O O . CYS A 1 96 ? 7.900 -10.362 16.413 1.00 91.62 96 CYS A O 1
ATOM 707 N N . HIS A 1 97 ? 9.495 -8.812 16.732 1.00 92.94 97 HIS A N 1
ATOM 708 C CA . HIS A 1 97 ? 9.734 -9.157 18.127 1.00 92.94 97 HIS A CA 1
ATOM 709 C C . HIS A 1 97 ? 8.512 -8.781 18.980 1.00 92.94 97 HIS A C 1
ATOM 711 O O . HIS A 1 97 ? 7.952 -7.701 18.818 1.00 92.94 97 HIS A O 1
ATOM 717 N N . THR A 1 98 ? 8.127 -9.620 19.942 1.00 90.56 98 THR A N 1
ATOM 718 C CA . THR A 1 98 ? 6.929 -9.402 20.783 1.00 90.56 98 THR A CA 1
ATOM 719 C C . THR A 1 98 ? 6.944 -8.065 21.531 1.00 90.56 98 THR A C 1
ATOM 721 O O . THR A 1 98 ? 5.902 -7.459 21.753 1.00 90.56 98 THR A O 1
ATOM 724 N N . GLY A 1 99 ? 8.137 -7.574 21.875 1.00 88.88 99 GLY A N 1
ATOM 725 C CA . GLY A 1 99 ? 8.355 -6.275 22.518 1.00 88.88 99 GLY A CA 1
ATOM 726 C C . GLY A 1 99 ? 8.191 -5.041 21.618 1.00 88.88 99 GLY A C 1
ATOM 727 O O . GLY A 1 99 ? 8.388 -3.929 22.101 1.00 88.88 99 GLY A O 1
ATOM 728 N N . GLY A 1 100 ? 7.873 -5.184 20.327 1.00 83.12 100 GLY A N 1
ATOM 729 C CA . GLY A 1 100 ? 7.658 -4.026 19.462 1.00 83.12 100 GLY A CA 1
ATOM 730 C C . GLY A 1 100 ? 6.967 -4.351 18.145 1.00 83.12 100 GLY A C 1
ATOM 731 O O . GLY A 1 100 ? 7.346 -5.284 17.448 1.00 83.12 100 GLY A O 1
ATOM 732 N N . MET A 1 101 ? 5.996 -3.514 17.779 1.00 91.12 101 MET A N 1
ATOM 733 C CA . MET A 1 101 ? 5.298 -3.575 16.497 1.00 91.12 101 MET A CA 1
ATOM 734 C C . MET A 1 101 ? 5.576 -2.300 15.704 1.00 91.12 101 MET A C 1
ATOM 736 O O . MET A 1 101 ? 5.092 -1.220 16.039 1.00 91.12 101 MET A O 1
ATOM 740 N N . GLN A 1 102 ? 6.401 -2.430 14.673 1.00 94.69 102 GLN A N 1
ATOM 741 C CA . GLN A 1 102 ? 6.765 -1.346 13.774 1.00 94.69 102 GLN A CA 1
ATOM 742 C C . GLN A 1 102 ? 5.637 -1.138 12.766 1.00 94.69 102 GLN A C 1
ATOM 744 O O . GLN A 1 102 ? 5.018 -2.096 12.303 1.00 94.69 102 GLN A O 1
ATOM 749 N N . MET A 1 103 ? 5.376 0.121 12.432 1.00 96.19 103 MET A N 1
ATOM 750 C CA . MET A 1 103 ? 4.411 0.489 11.409 1.00 96.19 103 MET A CA 1
ATOM 751 C C . MET A 1 103 ? 4.956 1.644 10.579 1.00 96.19 103 MET A C 1
ATOM 753 O O . MET A 1 103 ? 5.504 2.604 11.123 1.00 96.19 103 MET A O 1
ATOM 757 N N . SER A 1 104 ? 4.773 1.560 9.267 1.00 97.12 104 SER A N 1
ATOM 758 C CA . SER A 1 104 ? 5.121 2.608 8.313 1.00 97.12 104 SER A CA 1
ATOM 759 C C . SER A 1 104 ? 3.907 2.952 7.453 1.00 97.12 104 SER A C 1
ATOM 761 O O . SER A 1 104 ? 3.090 2.084 7.157 1.00 97.12 104 SER A O 1
ATOM 763 N N . VAL A 1 105 ? 3.761 4.222 7.068 1.00 96.56 105 VAL A N 1
ATOM 764 C CA . VAL A 1 105 ? 2.693 4.690 6.171 1.00 96.56 105 VAL A CA 1
ATOM 765 C C . VAL A 1 105 ? 3.340 5.484 5.047 1.00 96.56 105 VAL A C 1
ATOM 767 O O . VAL A 1 105 ? 4.040 6.467 5.286 1.00 96.56 105 VAL A O 1
ATOM 770 N N . HIS A 1 106 ? 3.111 5.051 3.815 1.00 95.62 106 HIS A N 1
ATOM 771 C CA . HIS A 1 106 ? 3.702 5.634 2.620 1.00 95.62 106 HIS A CA 1
ATOM 772 C C . HIS A 1 106 ? 2.600 6.026 1.647 1.00 95.62 106 HIS A C 1
ATOM 774 O O . HIS A 1 106 ? 1.735 5.219 1.332 1.00 95.62 106 HIS A O 1
ATOM 780 N N . ALA A 1 107 ? 2.659 7.249 1.129 1.00 94.12 107 ALA A N 1
ATOM 781 C CA . ALA A 1 107 ? 1.758 7.698 0.078 1.00 94.12 107 ALA A CA 1
ATOM 782 C C . ALA A 1 107 ? 2.471 7.668 -1.277 1.00 94.12 107 ALA A C 1
ATOM 784 O O . ALA A 1 107 ? 3.559 8.233 -1.434 1.00 94.12 107 ALA A O 1
ATOM 785 N N . PHE A 1 108 ? 1.843 7.041 -2.267 1.00 93.75 108 PHE A N 1
ATOM 786 C CA . PHE A 1 108 ? 2.216 7.171 -3.665 1.00 93.75 108 PHE A CA 1
ATOM 787 C C . PHE A 1 108 ? 1.223 8.111 -4.348 1.00 93.75 108 PHE A C 1
ATOM 789 O O . PHE A 1 108 ? 0.045 7.800 -4.516 1.00 93.75 108 PHE A O 1
ATOM 796 N N . CYS A 1 109 ? 1.728 9.305 -4.653 1.00 91.50 109 CYS A N 1
ATOM 797 C CA . CYS A 1 109 ? 0.993 10.429 -5.228 1.00 91.50 109 CYS A CA 1
ATOM 798 C C . CYS A 1 109 ? 0.283 10.062 -6.542 1.00 91.50 109 CYS A C 1
ATOM 800 O O . CYS A 1 109 ? 0.728 9.158 -7.249 1.00 91.50 109 CYS A O 1
ATOM 802 N N . LEU A 1 110 ? -0.754 10.832 -6.901 1.00 87.81 110 LEU A N 1
ATOM 803 C CA . LEU A 1 110 ? -1.523 10.725 -8.147 1.00 87.81 110 LEU A CA 1
ATOM 804 C C . LEU A 1 110 ? -0.658 10.533 -9.405 1.00 87.81 110 LEU A C 1
ATOM 806 O O . LEU A 1 110 ? -1.012 9.756 -10.286 1.00 87.81 110 LEU A O 1
ATOM 810 N N . SER A 1 111 ? 0.510 11.183 -9.478 1.00 88.56 111 SER A N 1
ATOM 811 C CA . SER A 1 111 ? 1.432 11.024 -10.611 1.00 88.56 111 SER A CA 1
ATOM 812 C C . SER A 1 111 ? 1.915 9.579 -10.808 1.00 88.56 111 SER A C 1
ATOM 814 O O . SER A 1 111 ? 2.321 9.255 -11.919 1.00 88.56 111 SER A O 1
ATOM 816 N N . SER A 1 112 ? 1.913 8.758 -9.748 1.00 88.12 112 SER A N 1
ATOM 817 C CA . SER A 1 112 ? 2.129 7.301 -9.728 1.00 88.12 112 SER A CA 1
ATOM 818 C C . SER A 1 112 ? 3.072 6.755 -10.817 1.00 88.12 112 SER A C 1
ATOM 820 O O . SER A 1 112 ? 2.755 5.842 -11.574 1.00 88.12 112 SER A O 1
ATOM 822 N N . ARG A 1 113 ? 4.283 7.325 -10.902 1.00 90.75 113 ARG A N 1
ATOM 823 C CA . ARG A 1 113 ? 5.268 6.996 -11.946 1.00 90.75 113 ARG A CA 1
ATOM 824 C C . ARG A 1 113 ? 5.961 5.669 -11.656 1.00 90.75 113 ARG A C 1
ATOM 826 O O . ARG A 1 113 ? 6.746 5.581 -10.713 1.00 90.75 113 ARG A O 1
ATOM 833 N N . ARG A 1 114 ? 5.711 4.669 -12.498 1.00 88.88 114 ARG A N 1
ATOM 834 C CA . ARG A 1 114 ? 6.368 3.357 -12.466 1.00 88.88 114 ARG A CA 1
ATOM 835 C C . ARG A 1 114 ? 6.540 2.804 -13.879 1.00 88.88 114 ARG A C 1
ATOM 837 O O . ARG A 1 114 ? 5.746 3.119 -14.759 1.00 88.88 114 ARG A O 1
ATOM 844 N N . ALA A 1 115 ? 7.546 1.961 -14.066 1.00 90.44 115 ALA A N 1
ATOM 845 C CA . ALA A 1 115 ? 7.768 1.192 -15.285 1.00 90.44 115 ALA A CA 1
ATOM 846 C C . ALA A 1 115 ? 8.291 -0.196 -14.903 1.00 90.44 115 ALA A C 1
ATOM 848 O O . ALA A 1 115 ? 9.018 -0.327 -13.915 1.00 90.44 115 ALA A O 1
ATOM 849 N N . VAL A 1 116 ? 7.918 -1.217 -15.672 1.00 90.94 116 VAL A N 1
ATOM 850 C CA . VAL A 1 116 ? 8.326 -2.606 -15.443 1.00 90.94 116 VAL A CA 1
ATOM 851 C C . VAL A 1 116 ? 8.919 -3.150 -16.733 1.00 90.94 116 VAL A C 1
ATOM 853 O O . VAL A 1 116 ? 8.351 -2.971 -17.810 1.00 90.94 116 VAL A O 1
ATOM 856 N N . ALA A 1 117 ? 10.052 -3.832 -16.618 1.00 92.81 117 ALA A N 1
ATOM 857 C CA . ALA A 1 117 ? 10.638 -4.600 -17.703 1.00 92.81 117 ALA A CA 1
ATOM 858 C C . ALA A 1 117 ? 11.085 -5.964 -17.171 1.00 92.81 117 ALA A C 1
ATOM 860 O O . ALA A 1 117 ? 11.715 -6.048 -16.114 1.00 92.81 117 ALA A O 1
ATOM 861 N N . ARG A 1 118 ? 10.762 -7.029 -17.903 1.00 90.25 118 ARG A N 1
ATOM 862 C CA . ARG A 1 118 ? 11.239 -8.389 -17.663 1.00 90.25 118 ARG A CA 1
ATOM 863 C C . ARG A 1 118 ? 12.299 -8.724 -18.699 1.00 90.25 118 ARG A C 1
ATOM 865 O O . ARG A 1 118 ? 12.057 -8.614 -19.897 1.00 90.25 118 ARG A O 1
ATOM 872 N N . ILE A 1 119 ? 13.467 -9.131 -18.221 1.00 93.75 119 ILE A N 1
ATOM 873 C CA . ILE A 1 119 ? 14.574 -9.573 -19.067 1.00 93.75 119 ILE A CA 1
ATOM 874 C C . ILE A 1 119 ? 14.574 -11.098 -19.060 1.00 93.75 119 ILE A C 1
ATOM 876 O O . ILE A 1 119 ? 14.602 -11.719 -17.997 1.00 93.75 119 ILE A O 1
ATOM 880 N N . HIS A 1 120 ? 14.504 -11.687 -20.246 1.00 92.88 120 HIS A N 1
ATOM 881 C CA . HIS A 1 120 ? 14.512 -13.131 -20.458 1.00 92.88 120 HIS A CA 1
ATOM 882 C C . HIS A 1 12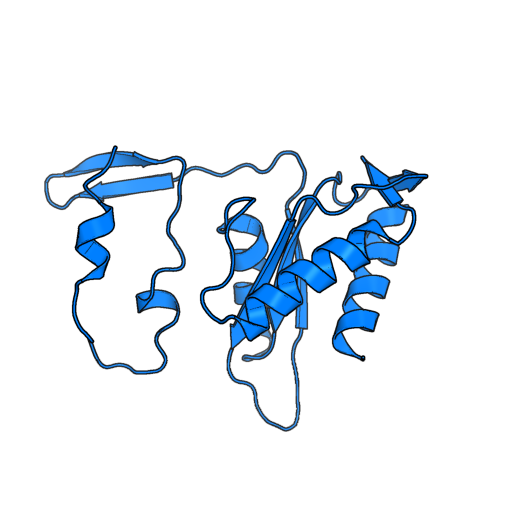0 ? 15.942 -13.627 -20.720 1.00 92.88 120 HIS A C 1
ATOM 884 O O . HIS A 1 120 ? 16.820 -12.855 -21.106 1.00 92.88 120 HIS A O 1
ATOM 890 N N . ALA A 1 121 ? 16.191 -14.925 -20.513 1.00 95.25 121 ALA A N 1
ATOM 891 C CA . ALA A 1 121 ? 17.527 -15.519 -20.667 1.00 95.25 121 ALA A CA 1
ATOM 892 C C . ALA A 1 121 ? 18.082 -15.438 -22.104 1.00 95.25 121 ALA A C 1
ATOM 894 O O . ALA A 1 121 ? 19.292 -15.466 -22.299 1.00 95.25 121 ALA A O 1
ATOM 895 N N . ASP A 1 122 ? 17.202 -15.307 -23.099 1.00 95.44 122 ASP A N 1
ATOM 896 C CA . ASP A 1 122 ? 17.531 -15.106 -24.515 1.00 95.44 122 ASP A CA 1
ATOM 897 C C . ASP A 1 122 ? 17.861 -13.640 -24.866 1.00 95.44 122 ASP A C 1
ATOM 899 O O . ASP A 1 122 ? 18.102 -13.317 -26.027 1.00 95.44 122 ASP A O 1
ATOM 903 N N . GLY A 1 123 ? 17.865 -12.740 -23.877 1.00 94.62 123 GLY A N 1
ATOM 904 C CA . GLY A 1 123 ? 18.114 -11.312 -24.062 1.00 94.62 123 GLY A CA 1
ATOM 905 C C . GLY A 1 123 ? 16.884 -10.507 -24.488 1.00 94.62 123 GLY A C 1
ATOM 906 O O . GLY A 1 123 ? 16.987 -9.286 -24.625 1.00 94.62 123 GLY A O 1
ATOM 907 N N . ARG A 1 124 ? 15.709 -11.134 -24.662 1.00 96.62 124 ARG A N 1
ATOM 908 C CA . ARG A 1 124 ? 14.459 -10.406 -24.921 1.00 96.62 124 ARG A CA 1
ATOM 909 C C . ARG A 1 124 ? 14.092 -9.552 -23.707 1.00 96.62 124 ARG A C 1
ATOM 911 O O . ARG A 1 124 ? 14.094 -10.030 -22.572 1.00 96.62 124 ARG A O 1
ATOM 918 N N . VAL A 1 125 ? 13.699 -8.306 -23.963 1.00 96.19 125 VAL A N 1
ATOM 919 C CA . VAL A 1 125 ? 13.117 -7.407 -22.960 1.00 96.19 125 VAL A CA 1
ATOM 920 C C . VAL A 1 125 ? 11.627 -7.261 -23.231 1.00 96.19 125 VAL A C 1
ATOM 922 O O . VAL A 1 125 ? 11.217 -6.901 -24.330 1.00 96.19 125 VAL A O 1
ATOM 925 N N . GLU A 1 126 ? 10.822 -7.541 -22.219 1.00 93.69 126 GLU A N 1
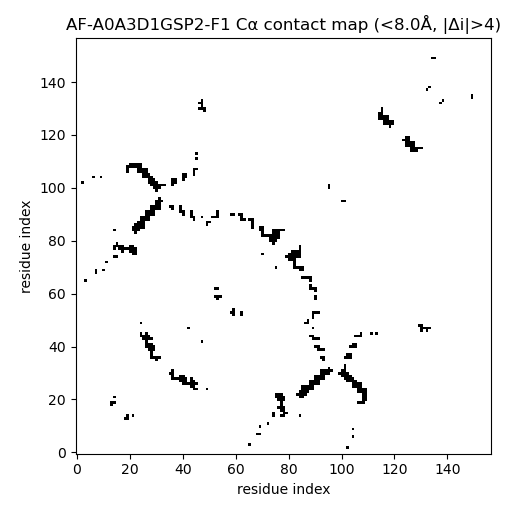ATOM 926 C CA . GLU A 1 126 ? 9.371 -7.421 -22.249 1.00 93.69 126 GLU A CA 1
ATOM 927 C C . GLU A 1 126 ? 8.949 -6.302 -21.295 1.00 93.69 126 GLU A C 1
ATOM 929 O O . GLU A 1 126 ? 9.151 -6.398 -20.084 1.00 93.69 126 GLU A O 1
ATOM 934 N N . PHE A 1 127 ? 8.384 -5.222 -21.832 1.00 93.25 127 PHE A N 1
ATOM 935 C CA . PHE A 1 127 ? 7.831 -4.143 -21.017 1.00 93.25 127 PHE A CA 1
ATOM 936 C C . PHE A 1 127 ? 6.430 -4.521 -20.543 1.00 93.25 127 PHE A C 1
ATOM 938 O O . PHE A 1 127 ? 5.589 -4.913 -21.347 1.00 93.25 127 PHE A O 1
ATOM 945 N N . ARG A 1 128 ? 6.182 -4.383 -19.240 1.00 87.75 128 ARG A N 1
ATOM 946 C CA . ARG A 1 128 ? 4.926 -4.771 -18.588 1.00 87.75 128 ARG A CA 1
ATOM 947 C C . ARG A 1 128 ? 4.300 -3.595 -17.853 1.00 87.75 128 ARG A C 1
ATOM 949 O O . ARG A 1 128 ? 4.984 -2.673 -17.406 1.00 87.75 128 ARG A O 1
ATOM 956 N N . THR A 1 129 ? 2.981 -3.635 -17.714 1.00 82.88 129 THR A N 1
ATOM 957 C CA . THR A 1 129 ? 2.218 -2.693 -16.879 1.00 82.88 129 THR A CA 1
ATOM 958 C C . THR A 1 129 ? 1.909 -3.272 -15.506 1.00 82.88 129 THR A C 1
ATOM 960 O O . THR A 1 129 ? 1.699 -2.525 -14.547 1.00 82.88 129 THR A O 1
ATOM 963 N N . ASP A 1 130 ? 1.874 -4.600 -15.424 1.00 79.38 130 ASP A N 1
ATOM 964 C CA . ASP A 1 130 ? 1.669 -5.377 -14.221 1.00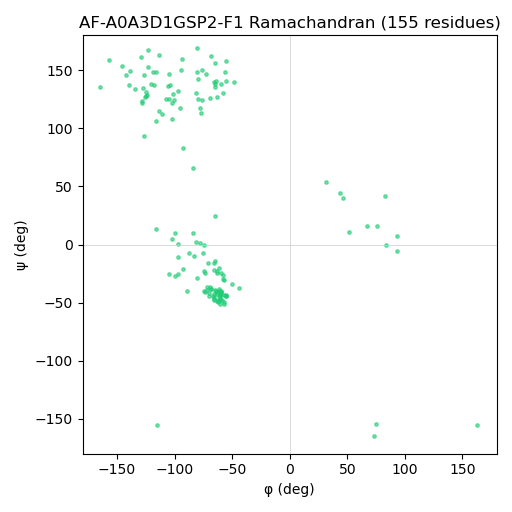 79.38 130 ASP A CA 1
ATOM 965 C C . ASP A 1 130 ? 3.035 -5.783 -13.656 1.00 79.38 130 ASP A C 1
ATOM 967 O O . ASP A 1 130 ? 3.836 -6.454 -14.314 1.00 79.38 130 ASP A O 1
ATOM 971 N N . PRO A 1 131 ? 3.372 -5.339 -12.447 1.00 76.56 131 PRO A N 1
ATOM 972 C CA . PRO A 1 131 ? 4.711 -5.605 -11.991 1.00 76.56 131 PRO A CA 1
ATOM 973 C C . PRO A 1 131 ? 4.958 -6.991 -11.438 1.00 76.56 131 PRO A C 1
ATOM 975 O O . PRO A 1 131 ? 6.094 -7.460 -11.481 1.00 76.56 131 PRO A O 1
ATOM 978 N N . ASP A 1 132 ? 3.908 -7.595 -10.879 1.00 78.94 132 ASP A N 1
ATOM 979 C CA . ASP A 1 132 ? 3.944 -8.921 -10.268 1.00 78.94 132 ASP A CA 1
ATOM 980 C C . ASP A 1 132 ? 5.162 -9.109 -9.340 1.00 78.94 132 ASP A C 1
ATOM 982 O O . ASP A 1 132 ? 5.861 -10.120 -9.352 1.00 78.94 132 ASP A O 1
ATOM 986 N N . TRP A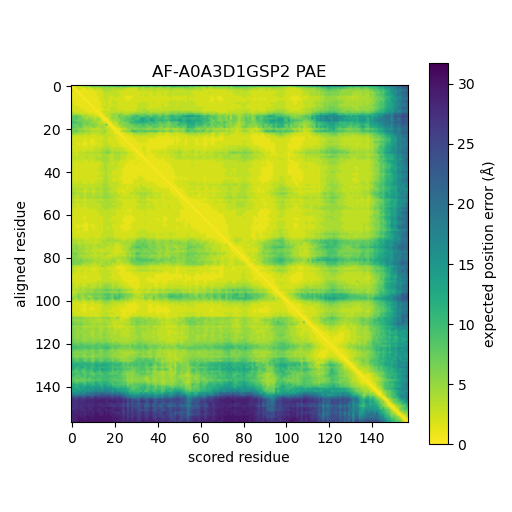 1 133 ? 5.490 -8.062 -8.569 1.00 76.62 133 TRP A N 1
ATOM 987 C CA . TRP A 1 133 ? 6.651 -8.099 -7.683 1.00 76.62 133 TRP A CA 1
ATOM 988 C C . TRP A 1 133 ? 6.399 -9.056 -6.526 1.00 76.62 133 TRP A C 1
ATOM 990 O O . TRP A 1 133 ? 7.254 -9.883 -6.221 1.00 76.62 133 TRP A O 1
ATOM 1000 N N . PHE A 1 134 ? 5.213 -8.994 -5.926 1.00 78.56 134 PHE A N 1
ATOM 1001 C CA . PHE A 1 134 ? 4.873 -9.781 -4.752 1.00 78.56 134 PHE A CA 1
ATOM 1002 C C . PHE A 1 134 ? 4.401 -11.193 -5.101 1.00 78.56 134 PHE A C 1
ATOM 1004 O O . PHE A 1 134 ? 3.261 -11.586 -4.861 1.00 78.56 134 PHE A O 1
ATOM 1011 N N . THR A 1 135 ? 5.319 -11.970 -5.652 1.00 80.19 135 THR A N 1
ATOM 1012 C CA . THR A 1 135 ? 5.120 -13.396 -5.908 1.00 80.19 135 THR A CA 1
ATOM 1013 C C . THR A 1 135 ? 5.053 -14.192 -4.596 1.00 80.19 135 THR A C 1
ATOM 1015 O O . THR A 1 135 ? 5.563 -13.726 -3.567 1.00 80.19 135 THR A O 1
ATOM 1018 N N . PRO A 1 136 ? 4.524 -15.431 -4.615 1.00 77.44 136 PRO A N 1
ATOM 1019 C CA . PRO A 1 136 ? 4.639 -16.353 -3.482 1.00 77.44 136 PRO A CA 1
ATOM 1020 C C . PRO A 1 136 ? 6.081 -16.489 -2.977 1.00 77.44 136 PRO A C 1
ATOM 1022 O O . PRO A 1 136 ? 6.323 -16.539 -1.777 1.00 77.44 136 PRO A O 1
ATOM 1025 N N . TYR A 1 137 ? 7.062 -16.419 -3.883 1.00 76.06 137 TYR A N 1
ATOM 1026 C CA . TYR A 1 137 ? 8.480 -16.432 -3.531 1.00 76.06 137 TYR A CA 1
ATOM 1027 C C . TYR A 1 137 ? 8.905 -15.245 -2.653 1.00 76.06 137 TYR A C 1
ATOM 1029 O O . TYR A 1 137 ? 9.730 -15.420 -1.756 1.00 76.06 137 TYR A O 1
ATOM 1037 N N . GLN A 1 138 ? 8.376 -14.039 -2.890 1.00 77.00 138 GLN A N 1
ATOM 1038 C CA . GLN A 1 138 ? 8.682 -12.875 -2.049 1.00 77.00 138 GLN A CA 1
ATOM 1039 C C . GLN A 1 138 ? 8.006 -12.931 -0.678 1.00 77.00 138 GLN A C 1
ATOM 1041 O O . GLN A 1 138 ? 8.510 -12.312 0.257 1.00 77.00 138 GLN A O 1
ATOM 1046 N N . ARG A 1 139 ? 6.891 -13.660 -0.563 1.00 78.44 139 ARG A N 1
ATOM 1047 C CA . ARG A 1 139 ? 6.136 -13.841 0.685 1.00 78.44 139 ARG A CA 1
ATOM 1048 C C . ARG A 1 139 ? 6.434 -15.167 1.388 1.00 78.44 139 ARG A C 1
ATOM 1050 O O . ARG A 1 139 ? 5.725 -15.524 2.320 1.00 78.44 139 ARG A O 1
ATOM 1057 N N . ARG A 1 140 ? 7.456 -15.906 0.945 1.00 74.69 140 ARG A N 1
ATOM 1058 C CA . ARG A 1 140 ? 7.782 -17.215 1.515 1.00 74.69 140 ARG A CA 1
ATOM 1059 C C . ARG A 1 140 ? 8.214 -17.095 2.973 1.00 74.69 140 ARG A C 1
ATOM 1061 O O . ARG A 1 140 ? 8.965 -16.190 3.338 1.00 74.69 140 ARG A O 1
ATOM 1068 N N . GLU A 1 141 ? 7.775 -18.054 3.773 1.00 72.62 141 GLU A N 1
ATOM 1069 C CA . GLU A 1 141 ? 8.131 -18.155 5.191 1.00 72.62 141 GLU A CA 1
ATOM 1070 C C . GLU A 1 141 ? 9.364 -19.041 5.414 1.00 72.62 141 GLU A C 1
ATOM 1072 O O . GLU A 1 141 ? 10.047 -18.919 6.430 1.00 72.62 141 GLU A O 1
ATOM 1077 N N . THR A 1 142 ? 9.679 -19.909 4.450 1.00 73.31 142 THR A N 1
ATOM 1078 C CA . THR A 1 142 ? 10.784 -20.869 4.519 1.00 73.31 14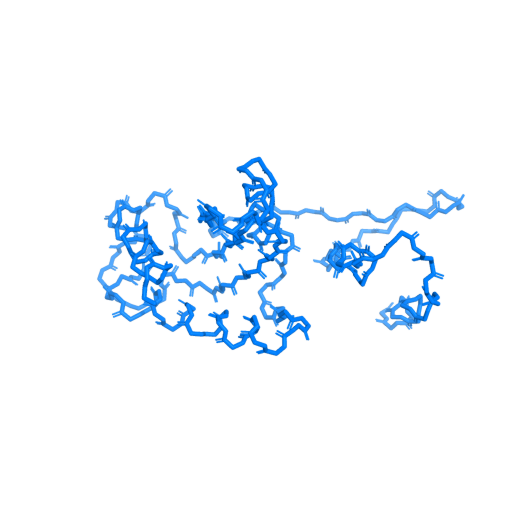2 THR A CA 1
ATOM 1079 C C . THR A 1 142 ? 11.872 -20.549 3.491 1.00 73.31 142 THR A C 1
ATOM 1081 O O . THR A 1 142 ? 11.682 -19.782 2.543 1.00 73.31 142 THR A O 1
ATOM 1084 N N . ILE A 1 143 ? 13.063 -21.117 3.693 1.00 73.62 143 ILE A N 1
ATOM 1085 C CA . ILE A 1 143 ? 14.153 -21.058 2.704 1.00 73.62 143 ILE A CA 1
ATOM 1086 C C . ILE A 1 143 ? 14.013 -22.129 1.617 1.00 73.62 143 ILE A C 1
ATOM 1088 O O . ILE A 1 143 ? 14.745 -22.084 0.627 1.00 73.62 143 ILE A O 1
ATOM 1092 N N . ASP A 1 144 ? 13.091 -23.070 1.812 1.00 75.75 144 ASP A N 1
ATOM 1093 C CA . ASP A 1 144 ? 12.847 -24.179 0.907 1.00 75.75 144 ASP A CA 1
ATOM 1094 C C . ASP A 1 144 ? 12.140 -23.701 -0.363 1.00 75.75 144 ASP A C 1
ATOM 1096 O O . ASP A 1 144 ? 11.351 -22.753 -0.371 1.00 75.75 144 ASP A O 1
ATOM 1100 N N . TRP A 1 145 ? 12.458 -24.363 -1.469 1.00 65.38 145 TRP A N 1
ATOM 1101 C CA . TRP A 1 145 ? 11.889 -24.066 -2.775 1.00 65.38 145 TRP A CA 1
ATOM 1102 C C . TRP A 1 145 ? 10.668 -24.956 -2.998 1.00 65.38 145 TRP A C 1
ATOM 1104 O O . TRP A 1 145 ? 10.781 -26.016 -3.608 1.00 65.38 145 TRP A O 1
ATOM 1114 N N . GLU A 1 146 ? 9.509 -24.554 -2.481 1.00 64.19 146 GLU A N 1
ATOM 1115 C CA . GLU A 1 146 ? 8.253 -25.222 -2.838 1.00 64.19 146 GLU A CA 1
ATOM 1116 C C . GLU A 1 146 ? 7.779 -24.811 -4.247 1.00 64.19 146 GLU A C 1
ATOM 1118 O O . GLU A 1 146 ? 8.094 -23.734 -4.758 1.00 64.19 146 GLU A O 1
ATOM 1123 N N . ASP A 1 147 ? 7.078 -25.742 -4.892 1.00 56.41 147 ASP A N 1
ATOM 1124 C CA . ASP A 1 147 ? 6.955 -25.948 -6.337 1.00 56.41 147 ASP A CA 1
ATOM 1125 C C . ASP A 1 147 ? 6.621 -24.709 -7.209 1.00 56.41 147 ASP A C 1
ATOM 1127 O O . ASP A 1 147 ? 5.753 -23.881 -6.923 1.00 56.41 147 ASP A O 1
ATOM 1131 N N . THR A 1 148 ? 7.286 -24.652 -8.366 1.00 55.09 148 THR A N 1
ATOM 1132 C CA . THR A 1 148 ? 7.298 -23.623 -9.428 1.00 55.09 148 THR A CA 1
ATOM 1133 C C . THR A 1 148 ? 5.980 -23.409 -10.195 1.00 55.09 148 THR A C 1
ATOM 1135 O O . THR A 1 148 ? 5.976 -22.892 -11.315 1.00 55.09 148 THR A O 1
ATOM 1138 N N . SER A 1 149 ? 4.835 -23.741 -9.604 1.00 50.50 149 SER A N 1
ATOM 1139 C CA . SER A 1 149 ? 3.510 -23.639 -10.240 1.00 50.50 149 SER A CA 1
ATOM 1140 C C . SER A 1 149 ? 3.105 -22.209 -10.654 1.00 50.50 149 SER A C 1
ATOM 1142 O O . SER A 1 149 ? 2.297 -22.034 -11.573 1.00 50.50 149 SER A O 1
ATOM 1144 N N . TRP A 1 150 ? 3.731 -21.173 -10.077 1.00 53.56 150 TRP A N 1
ATOM 1145 C CA . TRP A 1 150 ? 3.511 -19.764 -10.440 1.00 53.56 150 TRP A CA 1
ATOM 1146 C C . TRP A 1 150 ? 3.978 -19.401 -11.864 1.00 53.56 150 TRP A C 1
ATOM 1148 O O . TRP A 1 150 ? 3.544 -18.386 -12.407 1.00 53.56 150 TRP A O 1
ATOM 1158 N N . GLN A 1 151 ? 4.808 -20.230 -12.514 1.00 51.88 151 GLN A N 1
ATOM 1159 C CA . GLN A 1 151 ? 5.235 -20.003 -13.905 1.00 51.88 151 GLN A CA 1
ATOM 1160 C C . GLN A 1 151 ? 4.078 -20.096 -14.921 1.00 51.88 151 GLN A C 1
ATOM 1162 O O . GLN A 1 151 ? 4.222 -19.659 -16.064 1.00 51.88 151 GLN A O 1
ATOM 1167 N N . SER A 1 152 ? 2.918 -20.631 -14.525 1.00 46.72 152 SER A N 1
ATOM 1168 C CA . SER A 1 152 ? 1.745 -20.783 -15.396 1.00 46.72 152 SER A CA 1
ATOM 1169 C C . SER A 1 152 ? 0.990 -19.473 -15.681 1.00 46.72 152 SER A C 1
ATOM 1171 O O . SER A 1 152 ? 0.356 -19.364 -16.730 1.00 46.72 152 SER A O 1
ATOM 1173 N N . HIS A 1 153 ? 1.116 -18.446 -14.830 1.00 45.56 153 HIS A N 1
ATOM 1174 C CA . HIS A 1 153 ? 0.449 -17.147 -15.026 1.00 45.56 153 HIS A CA 1
ATOM 1175 C C . HIS A 1 153 ? 1.100 -16.262 -16.104 1.00 45.56 153 HIS A C 1
ATOM 1177 O O . HIS A 1 153 ? 0.532 -15.249 -16.497 1.00 45.56 153 HIS A O 1
ATOM 1183 N N . ALA A 1 154 ? 2.257 -16.659 -16.644 1.00 43.97 154 ALA A N 1
ATOM 1184 C CA . ALA A 1 154 ? 2.950 -15.934 -17.711 1.00 43.97 154 ALA A CA 1
ATOM 1185 C C . ALA A 1 154 ? 2.436 -16.254 -19.135 1.00 43.97 154 ALA A C 1
ATOM 1187 O O . ALA A 1 154 ? 3.089 -15.881 -20.106 1.00 43.97 154 ALA A O 1
ATOM 1188 N N . LYS A 1 155 ? 1.311 -16.976 -19.289 1.00 38.41 155 LYS A N 1
ATOM 1189 C CA . LYS A 1 155 ? 0.798 -17.439 -20.599 1.00 38.41 155 LYS A CA 1
ATOM 1190 C C . LYS A 1 155 ? -0.559 -16.874 -21.041 1.00 38.41 155 LYS A C 1
ATOM 1192 O O . LYS A 1 155 ? -1.127 -17.388 -22.001 1.00 38.41 155 LYS A O 1
ATOM 1197 N N . SER A 1 156 ? -1.084 -15.826 -20.413 1.00 40.47 156 SER A N 1
ATOM 1198 C CA . SER A 1 156 ? -2.313 -15.172 -20.890 1.00 40.47 156 SER A CA 1
ATOM 1199 C C . SER A 1 156 ? -2.103 -13.672 -21.079 1.00 40.47 156 SER A C 1
ATOM 1201 O O . SER A 1 156 ? -2.254 -12.902 -20.132 1.00 40.47 156 SER A O 1
ATOM 1203 N N . GLY A 1 157 ? -1.747 -13.291 -22.306 1.00 34.44 157 GLY A N 1
ATOM 1204 C CA . GLY A 1 157 ? -1.559 -11.914 -22.762 1.00 34.44 157 GLY A CA 1
ATOM 1205 C C . GLY A 1 157 ? -0.937 -11.893 -24.144 1.00 34.44 157 GLY A C 1
ATOM 1206 O O . GLY A 1 157 ? 0.283 -12.141 -24.212 1.00 34.44 157 GLY A O 1
#

Secondary structure (DSSP, 8-state):
-HHHHHHHHHHHHHHTTTTT-SSEEEEEEEES-HHHHHHHHHHHHHHSPTT---SSHHHHHHHHHHHHHHHHSSB-GGG-BSS-SEEEEEEEEE---TT---EEEEEE-TT----EEEE-TTS-EEEES----S-TTTT-SSSS----GGGGGGG--

Nearest PDB structures (foldseek):
  7xky-assembly1_A  TM=9.765E-01  e=1.337E-10  Methanocaldococcus jannaschii
  6unz-assembly1_B  TM=7.334E-01  e=7.308E-05  Leishmania major strain Friedlin
  6uql-assembly1_B  TM=7.564E-01  e=1.155E-04  Leishmania major strain Friedlin
  6upo-assembly1_B  TM=7.561E-01  e=1.710E-04  Leishmania major strain Friedlin
  6unz-assembly1_A  TM=7.762E-01  e=2.703E-04  Leishmania major strain Friedlin

Radius of gyration: 17.05 Å; Cα contacts (8 Å, |Δi|>4): 277; chains: 1; bounding box: 33×46×47 Å